Protein AF-A0AB36Z907-F1 (afdb_monomer_lite)

Secondary structure (DSSP, 8-state):
-PPP-PPP------B-TTSSB--TT-TTTTSPPPGGGGG----GGGGHHHHHHHHHHHHHHHHHS-------HHHHTGGGSS--

Sequence (84 aa):
MTDYARPAVADRVFIGEDGRPIPYGTRWQGESPPDESYSVTSDLERFQPLHTVADALLEHLERTYDVTVEDDPALASRDEAEIS

pLDDT: mean 84.4, std 13.63, range [38.22, 96.5]

Foldseek 3Di:
DDDQDFDDDDDDFDADPVRHTDPPPPPPPPDDDDPVVVVDPPPCVVCVSVVVRVVSVVVCPVVPDDDDDDDDVVVVVPVVPPPD

Structure (mmCIF, N/CA/C/O backbone):
data_AF-A0AB36Z907-F1
#
_entry.id   AF-A0AB36Z907-F1
#
loop_
_atom_site.group_PDB
_atom_site.id
_atom_site.type_symbol
_atom_site.label_atom_id
_atom_site.label_alt_id
_atom_site.label_comp_id
_atom_site.label_asym_id
_atom_site.label_entity_id
_atom_site.label_seq_id
_atom_site.pdbx_PDB_ins_code
_atom_site.Cartn_x
_atom_site.Cartn_y
_atom_site.Cartn_z
_atom_site.occupancy
_atom_site.B_iso_or_equiv
_atom_site.auth_seq_id
_atom_site.auth_comp_id
_atom_site.auth_asym_id
_atom_site.auth_atom_id
_atom_site.pdbx_PDB_model_num
ATOM 1 N N . MET A 1 1 ? 4.612 -11.048 -24.238 1.00 63.69 1 MET A N 1
ATOM 2 C CA . MET A 1 1 ? 4.619 -10.235 -23.006 1.00 63.69 1 MET A CA 1
ATOM 3 C C . MET A 1 1 ? 3.319 -10.520 -22.286 1.00 63.69 1 MET A C 1
ATOM 5 O O . MET A 1 1 ? 2.295 -10.573 -22.953 1.00 63.69 1 MET A O 1
ATOM 9 N N . THR A 1 2 ? 3.376 -10.812 -20.992 1.00 81.50 2 THR A N 1
ATOM 10 C CA . THR A 1 2 ? 2.179 -11.064 -20.177 1.00 81.50 2 THR A CA 1
ATOM 11 C C . THR A 1 2 ? 1.833 -9.778 -19.459 1.00 81.50 2 THR A C 1
ATOM 13 O O . THR A 1 2 ? 2.740 -9.192 -18.872 1.00 81.50 2 THR A O 1
ATOM 16 N N . ASP A 1 3 ? 0.568 -9.368 -19.494 1.00 92.81 3 ASP A N 1
ATOM 17 C CA . ASP A 1 3 ? 0.093 -8.188 -18.771 1.00 92.81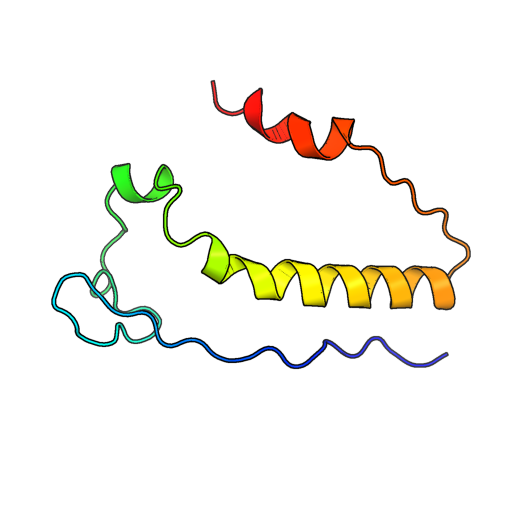 3 ASP A CA 1
ATOM 18 C C . ASP A 1 3 ? 0.377 -8.293 -17.266 1.00 92.81 3 ASP A C 1
ATOM 20 O O . ASP A 1 3 ? 0.501 -9.389 -16.705 1.00 92.81 3 ASP A O 1
ATOM 24 N N . TYR A 1 4 ? 0.494 -7.141 -16.605 1.00 95.06 4 TYR A N 1
ATOM 25 C CA . TYR A 1 4 ? 0.622 -7.092 -15.154 1.00 95.06 4 TYR A CA 1
ATOM 26 C C . TYR A 1 4 ? -0.627 -7.676 -14.482 1.00 95.06 4 TYR A C 1
ATOM 28 O O . TYR A 1 4 ? -1.755 -7.285 -14.787 1.00 95.06 4 TYR A O 1
ATOM 36 N N . ALA A 1 5 ? -0.415 -8.574 -13.520 1.00 95.06 5 ALA A N 1
ATOM 37 C CA . ALA A 1 5 ? -1.460 -9.115 -12.665 1.00 95.06 5 ALA A CA 1
ATOM 38 C C . ALA A 1 5 ? -1.152 -8.749 -11.212 1.00 95.06 5 ALA A C 1
ATOM 40 O O . ALA A 1 5 ? -0.144 -9.183 -10.655 1.00 95.06 5 ALA A O 1
ATOM 41 N N . ARG A 1 6 ? -2.034 -7.957 -10.596 1.00 94.69 6 ARG A N 1
ATOM 42 C CA . ARG A 1 6 ? -1.886 -7.556 -9.195 1.00 94.69 6 ARG A CA 1
ATOM 43 C C . ARG A 1 6 ? -1.976 -8.785 -8.278 1.00 94.69 6 ARG A C 1
ATOM 45 O O . ARG A 1 6 ? -2.968 -9.514 -8.377 1.00 94.69 6 ARG A O 1
ATOM 52 N N . PRO A 1 7 ? -1.019 -8.990 -7.355 1.00 96.38 7 PRO A N 1
ATOM 53 C CA . PRO A 1 7 ? -1.115 -10.051 -6.362 1.00 96.38 7 PRO A CA 1
ATOM 54 C C . PRO A 1 7 ? -2.384 -9.921 -5.521 1.00 96.38 7 PRO A C 1
ATOM 56 O O . PRO A 1 7 ? -2.786 -8.819 -5.135 1.00 96.38 7 PRO A O 1
ATOM 59 N N . ALA A 1 8 ? -2.997 -11.057 -5.197 1.00 95.25 8 ALA A N 1
ATOM 60 C CA . ALA A 1 8 ? -4.027 -11.090 -4.173 1.00 95.25 8 ALA A CA 1
ATOM 61 C C . ALA A 1 8 ? -3.390 -10.775 -2.812 1.00 95.25 8 ALA A C 1
ATOM 63 O O . ALA A 1 8 ? -2.343 -11.320 -2.467 1.00 95.25 8 ALA A O 1
ATOM 64 N N . VAL A 1 9 ? -4.039 -9.910 -2.037 1.00 91.75 9 VAL A N 1
ATOM 65 C CA . VAL A 1 9 ? -3.630 -9.576 -0.671 1.00 91.75 9 VAL A CA 1
ATOM 66 C C . VAL A 1 9 ? -4.750 -9.934 0.290 1.00 91.75 9 VAL A C 1
ATOM 68 O O . VAL A 1 9 ? -5.921 -9.913 -0.083 1.00 91.75 9 VAL A O 1
ATOM 71 N N . ALA A 1 10 ? -4.390 -10.303 1.517 1.00 86.88 10 ALA A N 1
ATOM 72 C CA . ALA A 1 10 ? -5.371 -10.697 2.514 1.00 86.88 10 ALA A CA 1
ATOM 73 C C . ALA A 1 10 ? -6.210 -9.493 2.960 1.00 86.88 10 ALA A C 1
ATOM 75 O O . ALA A 1 10 ? -5.659 -8.477 3.397 1.00 86.88 10 ALA A O 1
ATOM 76 N N . ASP A 1 11 ? -7.532 -9.646 2.914 1.00 83.25 11 ASP A N 1
ATOM 77 C CA . ASP A 1 11 ? -8.445 -8.709 3.557 1.00 83.25 11 ASP A CA 1
ATOM 78 C C . ASP A 1 11 ? -8.231 -8.744 5.073 1.00 83.25 11 ASP A C 1
ATOM 80 O O . ASP A 1 11 ? -8.130 -9.812 5.687 1.00 83.25 11 ASP A O 1
ATOM 84 N N . ARG A 1 12 ? -8.157 -7.562 5.688 1.00 83.75 12 ARG A N 1
ATOM 85 C CA . ARG A 1 12 ? -7.998 -7.412 7.136 1.00 83.75 12 ARG A CA 1
ATOM 86 C C . ARG A 1 12 ? -9.253 -6.819 7.750 1.00 83.75 12 ARG A C 1
ATOM 88 O O . ARG A 1 12 ? -9.811 -5.847 7.249 1.00 83.75 12 ARG A O 1
ATOM 95 N N . VAL A 1 13 ? -9.658 -7.397 8.876 1.00 87.75 13 VAL A N 1
ATOM 96 C CA . VAL A 1 13 ? -10.691 -6.831 9.742 1.00 87.75 13 VAL A CA 1
ATOM 97 C C . VAL A 1 13 ? -9.998 -5.948 10.772 1.00 87.75 13 VAL A C 1
ATOM 99 O O . VAL A 1 13 ? -9.196 -6.437 11.564 1.00 87.75 13 VAL A O 1
ATOM 102 N N . PHE A 1 14 ? -10.306 -4.655 10.756 1.00 85.50 14 PHE A N 1
ATOM 103 C CA . PHE A 1 14 ? -9.807 -3.711 11.753 1.00 85.50 14 PHE A CA 1
ATOM 104 C C . PHE A 1 14 ? -10.727 -3.713 12.966 1.00 85.50 14 PHE A C 1
ATOM 106 O O . PHE A 1 14 ? -11.948 -3.673 12.815 1.00 85.50 14 PHE A O 1
ATOM 113 N N . ILE A 1 15 ? -10.143 -3.768 14.158 1.00 88.81 15 ILE A N 1
ATOM 114 C CA . ILE A 1 15 ? -10.877 -3.775 15.422 1.00 88.81 15 ILE A CA 1
ATOM 115 C C . ILE A 1 15 ? -10.748 -2.392 16.059 1.00 88.81 15 ILE A C 1
ATOM 117 O O . ILE A 1 15 ? -9.652 -1.844 16.140 1.00 88.81 15 ILE A O 1
ATOM 121 N N . GLY A 1 16 ? -11.876 -1.809 16.453 1.00 86.44 16 GLY A N 1
ATOM 122 C CA . GLY A 1 16 ? -11.922 -0.536 17.155 1.00 86.44 16 GLY A CA 1
ATOM 123 C C . GLY A 1 16 ? -11.535 -0.662 18.621 1.00 86.44 16 GLY A C 1
ATOM 124 O O . GLY A 1 16 ? -11.396 -1.755 19.166 1.00 86.44 16 GLY A O 1
ATOM 125 N N . GLU A 1 17 ? -11.406 0.485 19.279 1.00 85.81 17 GLU A N 1
ATOM 126 C CA . GLU A 1 17 ? -11.072 0.571 20.707 1.00 85.81 17 GLU A CA 1
ATOM 127 C C . GLU A 1 17 ? -12.119 -0.110 21.602 1.00 85.81 17 GLU A C 1
ATOM 129 O O . GLU A 1 17 ? -11.810 -0.574 22.695 1.00 85.81 17 GLU A O 1
ATOM 134 N N . ASP A 1 18 ? -13.357 -0.230 21.117 1.00 89.06 18 ASP A N 1
ATOM 135 C CA . ASP A 1 18 ? -14.450 -0.937 21.782 1.00 89.06 18 ASP A CA 1
ATOM 136 C C . ASP A 1 18 ? -14.408 -2.466 21.581 1.00 89.06 18 ASP A C 1
ATOM 138 O O . ASP A 1 18 ? -15.320 -3.178 22.010 1.00 89.06 18 ASP A O 1
ATOM 142 N N . GLY A 1 19 ? -13.367 -2.979 20.917 1.00 91.25 19 GLY A N 1
ATOM 143 C CA . GLY A 1 19 ? -13.184 -4.395 20.616 1.00 91.25 19 GLY A CA 1
ATOM 144 C C . GLY A 1 19 ? -14.068 -4.914 19.481 1.00 91.25 19 GLY A C 1
ATOM 145 O O . GLY A 1 19 ? -14.119 -6.128 19.264 1.00 91.25 19 GLY A O 1
ATOM 146 N N . ARG A 1 20 ? -14.777 -4.042 18.750 1.00 92.50 20 ARG A N 1
ATOM 147 C CA . ARG A 1 20 ? -15.663 -4.450 17.652 1.00 92.50 20 ARG A CA 1
ATOM 148 C C . ARG A 1 20 ? -15.017 -4.239 16.282 1.00 92.50 20 ARG A C 1
ATOM 150 O O . ARG A 1 20 ? -14.238 -3.304 16.108 1.00 92.50 20 ARG A O 1
ATOM 157 N N . PRO A 1 21 ? -15.354 -5.071 15.280 1.00 92.50 21 PRO A N 1
ATOM 158 C CA . PRO A 1 21 ? -14.975 -4.810 13.899 1.00 92.50 21 PRO A CA 1
ATOM 159 C C . PRO A 1 21 ? -15.456 -3.437 13.434 1.00 92.50 21 PRO A C 1
ATOM 161 O O . PRO A 1 21 ? -16.602 -3.068 13.686 1.00 92.50 21 PRO A O 1
ATOM 164 N N . ILE A 1 22 ? -14.600 -2.725 12.709 1.00 90.06 22 ILE A N 1
ATOM 165 C CA . ILE A 1 22 ? -14.931 -1.482 12.018 1.00 90.06 22 ILE A CA 1
ATOM 166 C C . ILE A 1 22 ? -15.247 -1.829 10.559 1.00 90.06 22 ILE A C 1
ATOM 168 O O . ILE A 1 22 ? -14.330 -2.185 9.810 1.00 90.06 22 ILE A O 1
ATOM 172 N N . PRO A 1 23 ? -16.514 -1.737 10.120 1.00 89.31 23 PRO A N 1
ATOM 173 C CA . PRO A 1 23 ? -16.842 -1.871 8.711 1.00 89.31 23 PRO A CA 1
ATOM 174 C C . PRO A 1 23 ? -16.144 -0.807 7.859 1.00 89.31 23 PRO A C 1
ATOM 176 O O . PRO A 1 23 ? -15.885 0.323 8.287 1.00 89.31 23 PRO A O 1
ATOM 179 N N . TYR A 1 24 ? -15.845 -1.172 6.616 1.00 84.62 24 TYR A N 1
ATOM 180 C CA . TYR A 1 24 ? -15.203 -0.259 5.681 1.00 84.62 24 TYR A CA 1
ATOM 181 C C . TYR A 1 24 ? -16.038 1.016 5.492 1.00 84.62 24 TYR A C 1
ATOM 183 O O . TYR A 1 24 ? -17.242 0.951 5.251 1.00 84.62 24 TYR A O 1
ATOM 191 N N . GLY A 1 25 ? -15.390 2.177 5.613 1.00 85.38 25 GLY A N 1
ATOM 192 C CA . GLY A 1 25 ? -16.023 3.487 5.445 1.00 85.38 25 GLY A CA 1
ATOM 193 C C .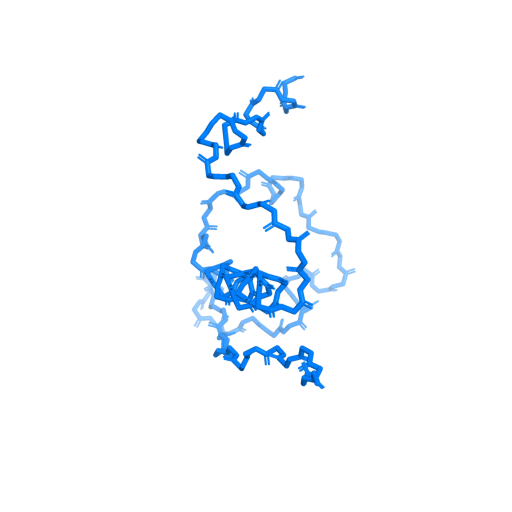 GLY A 1 25 ? -16.882 3.963 6.621 1.00 85.38 25 GLY A C 1
ATOM 194 O O . GLY A 1 25 ? -17.361 5.091 6.585 1.00 85.38 25 GLY A O 1
ATOM 195 N N . THR A 1 26 ? -17.064 3.166 7.680 1.00 89.62 26 THR A N 1
ATOM 196 C CA . THR A 1 26 ? -17.987 3.526 8.774 1.00 89.62 26 THR A CA 1
ATOM 197 C C . THR A 1 26 ? -17.295 4.016 10.039 1.00 89.62 26 THR A C 1
ATOM 199 O O . THR A 1 26 ? -17.984 4.350 10.999 1.00 89.62 26 THR A O 1
ATOM 202 N N . ARG A 1 27 ? -15.954 4.077 10.074 1.00 87.31 27 ARG A N 1
ATOM 203 C CA . ARG A 1 27 ? -15.195 4.491 11.273 1.00 87.31 27 ARG A CA 1
ATOM 204 C C . ARG A 1 27 ? -15.687 5.824 11.845 1.00 87.31 27 ARG A C 1
ATOM 206 O O . ARG A 1 27 ? -15.824 5.946 13.054 1.00 87.31 27 ARG A O 1
ATOM 213 N N . TRP A 1 28 ? -15.977 6.777 10.964 1.00 89.06 28 TRP A N 1
ATOM 214 C CA . TRP A 1 28 ? -16.394 8.135 11.320 1.00 89.06 28 TRP A CA 1
ATOM 215 C C . TRP A 1 28 ? -17.873 8.401 11.021 1.00 89.06 28 TRP A C 1
ATOM 217 O O . TRP A 1 28 ? -18.302 9.542 11.016 1.00 89.06 28 TRP A O 1
ATOM 227 N N . GLN A 1 29 ? -18.664 7.357 10.743 1.00 89.12 29 GLN A N 1
ATOM 228 C CA . GLN A 1 29 ? -20.114 7.461 10.512 1.00 89.12 29 GLN A CA 1
ATOM 229 C C . GLN A 1 29 ? -20.538 8.494 9.447 1.00 89.12 29 GLN A C 1
ATOM 231 O O . GLN A 1 29 ? -21.618 9.074 9.523 1.00 89.12 29 GLN A O 1
ATOM 236 N N . GLY A 1 30 ? -19.699 8.708 8.428 1.00 85.00 30 GLY A N 1
ATOM 237 C CA . GLY A 1 30 ? -19.943 9.694 7.369 1.00 85.00 30 GLY A CA 1
ATOM 238 C C . GLY A 1 30 ? -19.456 11.112 7.688 1.00 85.00 30 GLY A C 1
ATOM 239 O O . GLY A 1 30 ? -19.579 11.987 6.834 1.00 85.00 30 GLY A O 1
ATOM 240 N N . GLU A 1 31 ? -18.881 11.337 8.867 1.00 90.50 31 GLU A N 1
ATOM 241 C CA . GLU A 1 31 ? -18.176 12.568 9.219 1.00 90.50 31 GLU A CA 1
ATOM 242 C C . GLU A 1 31 ? -16.703 12.514 8.784 1.00 90.50 31 GLU A C 1
ATOM 244 O O . GLU A 1 31 ? -16.155 11.457 8.448 1.00 90.50 31 GLU A O 1
ATOM 249 N N . SER A 1 32 ? -16.052 13.677 8.782 1.00 87.12 32 SER A N 1
ATOM 250 C CA . SER A 1 32 ? -14.611 13.764 8.552 1.00 87.12 32 SER A CA 1
ATOM 251 C C . SER A 1 32 ? -13.839 13.187 9.747 1.00 87.12 32 SER A C 1
ATOM 253 O O . SER A 1 32 ? -14.252 13.396 10.888 1.00 87.12 32 SER A O 1
ATOM 255 N N . PRO A 1 33 ? -12.700 12.505 9.519 1.00 88.38 33 PRO A N 1
ATOM 256 C CA . PRO A 1 33 ? -11.778 12.163 10.598 1.00 88.38 33 PRO A CA 1
ATOM 257 C C . PRO A 1 33 ? -11.375 13.418 11.396 1.00 88.38 33 PRO A C 1
ATOM 259 O O . PRO A 1 33 ? -11.154 14.458 10.770 1.00 88.38 33 PRO A O 1
ATOM 262 N N . PRO A 1 34 ? -11.229 13.335 12.731 1.00 88.75 34 PRO A N 1
ATOM 263 C CA . PRO A 1 34 ? -10.618 14.395 13.533 1.00 88.75 34 PRO A CA 1
ATOM 264 C C . PRO A 1 34 ? -9.209 14.736 13.037 1.00 88.75 34 PRO A C 1
ATOM 266 O O . PRO A 1 34 ? -8.492 13.839 12.589 1.00 88.75 34 PRO A O 1
ATOM 269 N N . ASP A 1 35 ? -8.783 15.993 13.178 1.00 87.69 35 ASP A N 1
ATOM 270 C CA . ASP A 1 35 ? -7.474 16.461 12.691 1.00 87.69 35 ASP A CA 1
ATOM 271 C C . ASP A 1 35 ? -6.311 15.621 13.241 1.00 87.69 35 ASP A C 1
ATOM 273 O O . ASP A 1 35 ? -5.407 15.243 12.496 1.00 87.69 35 ASP A O 1
ATOM 277 N N . GLU A 1 36 ? -6.371 15.232 14.519 1.00 84.19 36 GLU A N 1
ATOM 278 C CA . GLU A 1 36 ? -5.346 14.383 15.134 1.00 84.19 36 GLU A CA 1
ATOM 279 C C . GLU A 1 36 ? -5.174 13.023 14.440 1.00 84.19 36 GLU A C 1
ATOM 281 O O . GLU A 1 36 ? -4.090 12.448 14.492 1.00 84.19 36 GLU A O 1
ATOM 286 N N . SER A 1 37 ? -6.202 12.527 13.739 1.00 83.19 37 SER A N 1
ATOM 287 C CA . SER A 1 37 ? -6.164 11.233 13.046 1.00 83.19 37 SER A CA 1
ATOM 288 C C . SER A 1 37 ? -5.214 11.221 11.848 1.00 83.19 37 SER A C 1
ATOM 290 O O . SER A 1 37 ? -4.787 10.143 11.435 1.00 83.19 37 SER A O 1
ATOM 292 N N . TYR A 1 38 ? -4.865 12.387 11.295 1.00 78.56 38 TYR A N 1
ATOM 293 C CA . TYR A 1 38 ? -3.929 12.499 10.171 1.00 78.56 38 TYR A CA 1
ATOM 294 C C . TYR A 1 38 ? -2.457 12.413 10.590 1.00 78.56 38 TYR A C 1
ATOM 296 O O . TYR A 1 38 ? -1.601 12.195 9.738 1.00 78.56 38 TYR A O 1
ATOM 304 N N . SER A 1 39 ? -2.172 12.507 11.890 1.00 80.00 39 SER A N 1
ATOM 305 C CA . SER A 1 39 ? -0.816 12.406 12.446 1.00 80.00 39 SER A CA 1
ATOM 306 C C . SER A 1 39 ? -0.577 11.095 13.202 1.00 80.00 39 SER A C 1
ATOM 308 O O . SER A 1 39 ? 0.456 10.925 13.849 1.00 80.00 39 SER A O 1
ATOM 310 N N . VAL A 1 40 ? -1.530 10.157 13.153 1.00 77.56 40 VAL A N 1
ATOM 311 C CA . VAL A 1 40 ? -1.427 8.869 13.847 1.00 77.56 40 VAL A CA 1
ATOM 312 C C . VAL A 1 40 ? -0.506 7.920 13.081 1.00 77.56 40 VAL A C 1
ATOM 314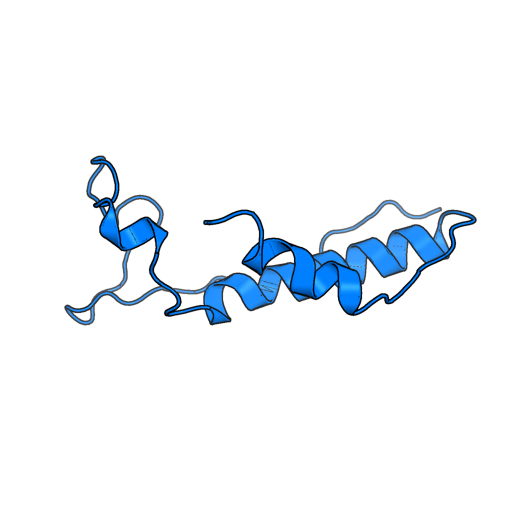 O O . VAL A 1 40 ? -0.795 7.520 11.955 1.00 77.56 40 VAL A O 1
ATOM 317 N N . THR A 1 41 ? 0.571 7.497 13.742 1.00 78.38 41 THR A N 1
ATOM 318 C CA . THR A 1 41 ? 1.546 6.509 13.251 1.00 78.38 41 THR A CA 1
ATOM 319 C C . THR A 1 41 ? 1.325 5.108 13.839 1.00 78.38 41 THR A C 1
ATOM 321 O O . THR A 1 41 ? 2.234 4.280 13.840 1.00 78.38 41 THR A O 1
ATOM 324 N N . SER A 1 42 ? 0.126 4.822 14.357 1.00 79.94 42 SER A N 1
ATOM 325 C CA . SER A 1 42 ? -0.272 3.478 14.792 1.00 79.94 42 SER A CA 1
ATOM 326 C C . SER A 1 42 ? -0.818 2.640 13.632 1.00 79.94 42 SER A C 1
ATOM 328 O O . SER A 1 42 ? -1.170 3.160 12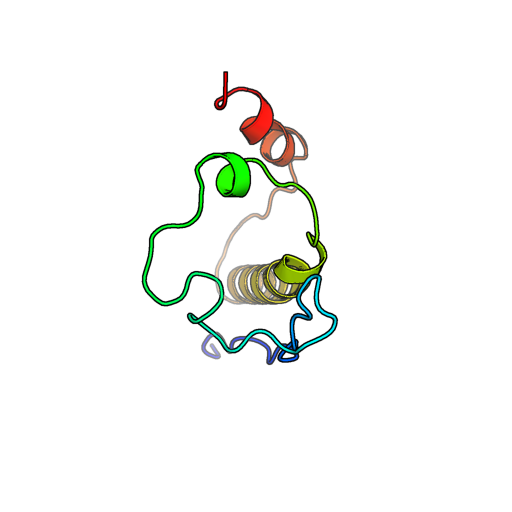.570 1.00 79.94 42 SER A O 1
ATOM 330 N N . ASP A 1 43 ? -0.894 1.324 13.849 1.00 78.62 43 ASP A N 1
ATOM 331 C CA . ASP A 1 43 ? -1.499 0.355 12.925 1.00 78.62 43 ASP A CA 1
ATOM 332 C C . ASP A 1 43 ? -0.856 0.346 11.525 1.00 78.62 43 ASP A C 1
ATOM 334 O O . ASP A 1 43 ? -1.520 0.082 10.516 1.00 78.62 43 ASP A O 1
ATOM 338 N N . LEU A 1 44 ? 0.444 0.656 11.435 1.00 83.69 44 LEU A N 1
ATOM 339 C CA . LEU A 1 44 ? 1.183 0.738 10.168 1.00 83.69 44 LEU A CA 1
ATOM 340 C C . LEU A 1 44 ? 1.189 -0.590 9.407 1.00 83.69 44 LEU A C 1
ATOM 342 O O . LEU A 1 44 ? 1.305 -0.607 8.180 1.00 83.69 44 LEU A O 1
ATOM 346 N N . GLU A 1 45 ? 0.986 -1.713 10.097 1.00 84.94 45 GLU A N 1
ATOM 347 C CA . GLU A 1 45 ? 0.840 -3.022 9.476 1.00 84.94 45 GLU A CA 1
ATOM 348 C C . GLU A 1 45 ? -0.332 -3.096 8.484 1.00 84.94 45 GLU A C 1
ATOM 350 O O . GLU A 1 45 ? -0.342 -3.973 7.617 1.00 84.94 45 GLU A O 1
ATOM 355 N N . ARG A 1 46 ? -1.295 -2.161 8.555 1.00 84.38 46 ARG A N 1
ATOM 356 C CA . ARG A 1 46 ? -2.375 -2.022 7.566 1.00 84.38 46 ARG A CA 1
ATOM 357 C C . ARG A 1 46 ? -1.863 -1.707 6.163 1.00 84.38 46 ARG A C 1
ATOM 359 O O . ARG A 1 46 ? -2.537 -2.029 5.188 1.00 84.38 46 ARG A O 1
ATOM 366 N N . PHE A 1 47 ? -0.678 -1.107 6.063 1.00 87.00 47 PHE A N 1
ATOM 367 C CA . PHE A 1 47 ? -0.048 -0.730 4.802 1.00 87.00 47 PHE A CA 1
ATOM 368 C C . PHE A 1 47 ? 0.915 -1.792 4.263 1.00 87.00 47 PHE A C 1
ATOM 370 O O . PHE A 1 47 ? 1.320 -1.700 3.110 1.00 87.00 47 PHE A O 1
ATOM 377 N N . GLN A 1 48 ? 1.224 -2.846 5.026 1.00 88.62 48 GLN A N 1
ATOM 378 C CA . GLN A 1 48 ? 2.113 -3.931 4.579 1.00 88.62 48 GLN A CA 1
ATOM 379 C C . GLN A 1 48 ? 1.724 -4.541 3.220 1.00 88.62 48 GLN A C 1
ATOM 381 O O . GLN A 1 48 ? 2.611 -4.744 2.392 1.00 88.62 48 GLN A O 1
ATOM 386 N N . PRO A 1 49 ? 0.429 -4.760 2.909 1.00 92.12 49 PRO A N 1
ATOM 387 C CA . PRO A 1 49 ? 0.031 -5.249 1.590 1.00 92.12 49 PRO A CA 1
ATOM 388 C C . PRO A 1 49 ? 0.417 -4.340 0.413 1.00 92.12 49 PRO A C 1
ATOM 390 O O . PRO A 1 49 ? 0.485 -4.822 -0.716 1.00 92.12 49 PRO A O 1
ATOM 393 N N . LEU A 1 50 ? 0.648 -3.040 0.641 1.00 92.50 50 LEU A N 1
ATOM 394 C CA . LEU A 1 50 ? 1.086 -2.122 -0.415 1.00 92.50 50 LEU A CA 1
ATOM 395 C C . LEU A 1 50 ? 2.489 -2.472 -0.903 1.00 92.50 50 LEU A C 1
ATOM 397 O O . LEU A 1 50 ? 2.704 -2.468 -2.111 1.00 92.50 50 LEU A O 1
ATOM 401 N N . HIS A 1 51 ? 3.395 -2.846 0.004 1.00 92.50 51 HIS A N 1
ATOM 402 C CA . HIS A 1 51 ? 4.748 -3.268 -0.360 1.00 92.50 51 HIS A CA 1
ATOM 403 C C . HIS A 1 51 ? 4.714 -4.510 -1.254 1.00 92.50 51 HIS A C 1
ATOM 405 O O . HIS A 1 51 ? 5.282 -4.491 -2.336 1.00 92.50 51 HIS A O 1
ATOM 411 N N . THR A 1 52 ? 3.915 -5.527 -0.907 1.00 94.69 52 THR A N 1
ATOM 412 C CA . THR A 1 52 ? 3.752 -6.731 -1.747 1.00 94.69 52 THR A CA 1
ATOM 413 C C . THR A 1 52 ? 3.292 -6.411 -3.172 1.00 94.69 52 THR A C 1
ATOM 415 O O . THR A 1 52 ? 3.716 -7.049 -4.133 1.00 94.69 52 THR A O 1
ATOM 418 N N . VAL A 1 53 ? 2.392 -5.438 -3.323 1.00 96.50 53 VAL A N 1
ATOM 419 C CA . VAL A 1 53 ? 1.908 -5.012 -4.642 1.00 96.50 53 VAL A CA 1
ATOM 420 C C . VAL A 1 53 ? 2.968 -4.196 -5.382 1.00 96.50 53 VAL A C 1
ATOM 422 O O . VAL A 1 53 ? 3.100 -4.357 -6.593 1.00 96.50 53 VAL A O 1
ATOM 425 N N . ALA A 1 54 ? 3.700 -3.330 -4.679 1.00 94.81 54 ALA A N 1
ATOM 426 C CA . ALA A 1 54 ? 4.777 -2.532 -5.253 1.00 94.81 54 ALA A CA 1
ATOM 427 C C . ALA A 1 54 ? 5.908 -3.425 -5.782 1.00 94.81 54 ALA A C 1
ATOM 429 O O . ALA A 1 54 ? 6.297 -3.273 -6.936 1.00 94.81 54 ALA A O 1
ATOM 430 N N . ASP A 1 55 ? 6.342 -4.413 -4.999 1.00 94.56 55 ASP A N 1
ATOM 431 C CA . ASP A 1 55 ? 7.396 -5.357 -5.384 1.00 94.56 55 ASP A CA 1
ATOM 432 C C . ASP A 1 55 ? 7.016 -6.130 -6.657 1.00 94.56 55 ASP A C 1
ATOM 434 O O . ASP A 1 55 ? 7.791 -6.205 -7.608 1.00 94.56 55 ASP A O 1
ATOM 438 N N . ALA A 1 56 ? 5.780 -6.637 -6.728 1.00 96.50 56 ALA A N 1
ATOM 439 C CA . ALA A 1 56 ? 5.293 -7.352 -7.910 1.00 96.50 56 ALA A CA 1
ATOM 440 C C . ALA A 1 56 ? 5.178 -6.453 -9.152 1.00 96.50 56 ALA A C 1
ATOM 442 O O . ALA A 1 56 ? 5.328 -6.920 -10.285 1.00 96.50 56 ALA A O 1
ATOM 443 N N . LEU A 1 57 ? 4.880 -5.166 -8.958 1.00 95.75 57 LEU A N 1
ATOM 444 C CA . LEU A 1 57 ? 4.858 -4.199 -10.046 1.00 95.75 57 LEU A CA 1
ATOM 445 C C . LEU A 1 57 ? 6.276 -3.909 -10.551 1.00 95.75 57 LEU A C 1
ATOM 447 O O . LEU A 1 57 ? 6.478 -3.912 -11.764 1.00 95.75 57 LEU A O 1
ATOM 451 N N . LEU A 1 58 ? 7.241 -3.700 -9.651 1.00 94.62 58 LEU A N 1
ATOM 452 C CA . LEU A 1 58 ? 8.649 -3.499 -10.007 1.00 94.62 58 LEU A CA 1
ATOM 453 C C . LEU A 1 58 ? 9.196 -4.703 -10.781 1.00 94.62 58 LEU A C 1
ATOM 455 O O . LEU A 1 58 ? 9.692 -4.528 -11.892 1.00 94.62 58 LEU A O 1
ATOM 459 N N . GLU A 1 59 ? 8.971 -5.922 -10.281 1.00 94.56 59 GLU A N 1
ATOM 460 C CA . GLU A 1 59 ? 9.366 -7.162 -10.965 1.00 94.56 59 GLU A CA 1
ATOM 461 C C . GLU A 1 59 ? 8.759 -7.249 -12.376 1.00 94.56 59 GLU A C 1
ATOM 463 O O . GLU A 1 59 ? 9.424 -7.615 -13.351 1.00 94.56 59 GLU A O 1
ATOM 468 N N . HIS A 1 60 ? 7.477 -6.893 -12.516 1.00 95.62 60 HIS A N 1
ATOM 469 C CA . HIS A 1 60 ? 6.833 -6.872 -13.821 1.00 95.62 60 HIS A CA 1
ATOM 470 C C . HIS A 1 60 ? 7.495 -5.861 -14.762 1.00 95.62 60 HIS A C 1
ATOM 472 O O . HIS A 1 60 ? 7.723 -6.200 -15.925 1.00 95.62 60 HIS A O 1
ATOM 478 N N . LEU A 1 61 ? 7.790 -4.649 -14.292 1.00 95.44 61 LEU A N 1
ATOM 479 C CA . LEU A 1 61 ? 8.405 -3.603 -15.106 1.00 95.44 61 LEU A CA 1
ATOM 480 C C . LEU A 1 61 ? 9.813 -4.003 -15.559 1.00 95.44 61 LEU A C 1
ATOM 482 O O . LEU A 1 61 ? 10.076 -3.951 -16.758 1.00 95.44 61 LEU A O 1
ATOM 486 N N . GLU A 1 62 ? 10.653 -4.491 -14.644 1.00 95.12 62 GLU A N 1
ATOM 487 C CA . GLU A 1 62 ? 12.010 -4.981 -14.931 1.00 95.12 62 GLU A CA 1
ATOM 488 C C . GLU A 1 62 ? 12.026 -6.093 -15.981 1.00 95.12 62 GLU A C 1
ATOM 490 O O . GLU A 1 62 ? 12.857 -6.117 -16.885 1.00 95.12 62 GLU A O 1
ATOM 495 N N . ARG A 1 63 ? 11.082 -7.034 -15.892 1.00 94.31 63 ARG A N 1
ATOM 496 C CA . ARG A 1 63 ? 11.008 -8.155 -16.838 1.00 94.31 63 ARG A CA 1
ATOM 497 C C . ARG A 1 63 ? 10.494 -7.731 -18.216 1.00 94.31 63 ARG A C 1
ATOM 499 O O . ARG A 1 63 ? 10.716 -8.430 -19.206 1.00 94.31 63 ARG A O 1
ATOM 506 N N . THR A 1 64 ? 9.699 -6.669 -18.269 1.00 96.06 64 THR A N 1
ATOM 507 C CA . THR A 1 64 ? 8.877 -6.326 -19.438 1.00 96.06 64 THR A CA 1
ATOM 508 C C . THR A 1 64 ? 9.501 -5.213 -20.273 1.00 96.06 64 THR A C 1
ATOM 510 O O . THR A 1 64 ? 9.292 -5.176 -21.487 1.00 96.06 64 THR A O 1
ATOM 513 N N . TYR A 1 65 ? 10.281 -4.342 -19.643 1.00 94.56 65 TYR A N 1
ATOM 514 C CA . TYR A 1 65 ? 10.880 -3.166 -20.254 1.00 94.56 65 TYR A CA 1
ATOM 515 C C . TYR A 1 65 ? 12.373 -3.099 -19.937 1.00 94.56 65 TYR A C 1
ATOM 517 O O . TYR A 1 65 ? 12.834 -3.648 -18.944 1.00 94.56 65 TYR A O 1
ATOM 525 N N . ASP A 1 66 ? 13.123 -2.399 -20.784 1.00 95.00 66 ASP A N 1
ATOM 526 C CA . ASP A 1 66 ? 14.527 -2.084 -20.521 1.00 95.00 66 ASP A CA 1
ATOM 527 C C . ASP A 1 66 ? 14.592 -0.896 -19.551 1.00 95.00 66 ASP A C 1
ATOM 529 O O . ASP A 1 66 ? 14.524 0.266 -19.959 1.00 95.00 66 ASP A O 1
ATOM 533 N N . VAL A 1 67 ? 14.584 -1.201 -18.253 1.00 94.12 67 VAL A N 1
ATOM 534 C CA . VAL A 1 67 ? 14.577 -0.223 -17.161 1.00 94.12 67 VAL A CA 1
ATOM 535 C C . VAL A 1 67 ? 15.676 -0.539 -16.153 1.00 94.12 67 VAL A C 1
ATOM 537 O O . VAL A 1 67 ? 16.010 -1.698 -15.918 1.00 94.12 67 VAL A O 1
ATOM 540 N N . THR A 1 68 ? 16.210 0.507 -15.527 1.00 91.75 68 THR A N 1
ATOM 541 C CA . THR A 1 68 ? 17.153 0.393 -14.411 1.00 91.75 68 THR A CA 1
ATOM 542 C C . THR A 1 68 ? 16.405 0.624 -13.109 1.00 91.75 68 THR A C 1
ATOM 544 O O . THR A 1 68 ? 15.677 1.609 -12.989 1.00 91.75 68 THR A O 1
ATOM 547 N N . VAL A 1 69 ? 16.606 -0.260 -12.134 1.00 89.31 69 VAL A N 1
ATOM 548 C CA . VAL A 1 69 ? 16.086 -0.092 -10.775 1.00 89.31 69 VAL A CA 1
ATOM 549 C C . VAL A 1 69 ? 17.207 0.368 -9.860 1.00 89.31 69 VAL A C 1
ATOM 551 O O . VAL A 1 69 ? 18.287 -0.223 -9.828 1.00 89.31 69 VAL A O 1
ATOM 554 N N . GLU A 1 70 ? 16.942 1.455 -9.144 1.00 90.06 70 GLU A N 1
ATOM 555 C CA . GLU A 1 70 ? 17.861 2.071 -8.196 1.00 90.06 70 GLU A CA 1
ATOM 556 C C . GLU A 1 70 ? 17.244 1.991 -6.799 1.00 90.06 70 GLU A C 1
ATOM 558 O O . GLU A 1 70 ? 16.199 2.585 -6.534 1.00 90.06 70 GLU A O 1
ATOM 563 N N . ASP A 1 71 ? 17.893 1.238 -5.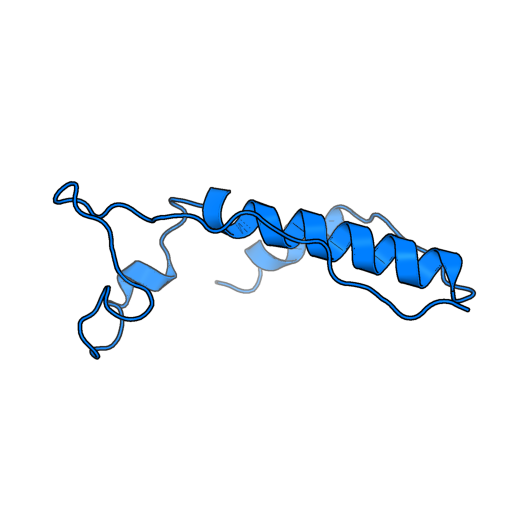911 1.00 85.69 71 ASP A N 1
ATOM 564 C CA . ASP A 1 71 ? 17.579 1.228 -4.483 1.00 85.69 71 ASP A CA 1
ATOM 565 C C . ASP A 1 71 ? 18.400 2.337 -3.816 1.00 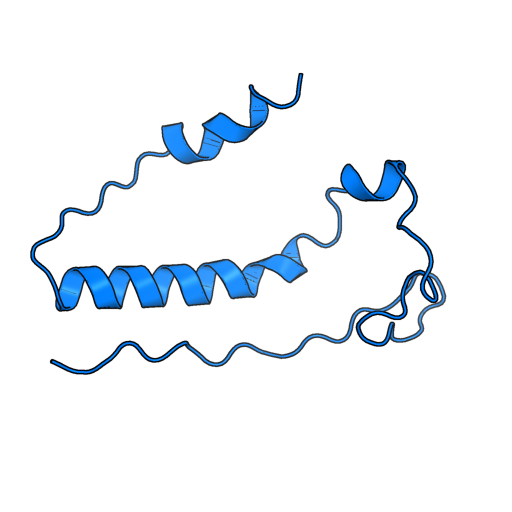85.69 71 ASP A C 1
ATOM 567 O O . ASP A 1 71 ? 19.580 2.159 -3.493 1.00 85.69 71 ASP A O 1
ATOM 571 N N . ASP A 1 72 ? 17.800 3.525 -3.719 1.00 87.19 72 ASP A N 1
ATOM 572 C CA . ASP A 1 72 ? 18.400 4.667 -3.037 1.00 87.19 72 ASP A CA 1
ATOM 573 C C . ASP A 1 72 ? 17.701 4.908 -1.688 1.00 87.19 72 ASP A C 1
ATOM 575 O O . ASP A 1 72 ? 16.597 5.468 -1.647 1.00 87.19 72 ASP A O 1
ATOM 579 N N . PRO A 1 73 ? 18.338 4.554 -0.556 1.00 79.44 73 PRO A N 1
ATOM 580 C CA . PRO A 1 73 ? 17.769 4.791 0.765 1.00 79.44 73 PRO A CA 1
ATOM 581 C C . PRO A 1 73 ? 17.554 6.283 1.065 1.00 79.44 73 PRO A C 1
ATOM 583 O O . PRO A 1 73 ? 16.726 6.610 1.914 1.00 79.44 73 PRO A O 1
ATOM 586 N N . ALA A 1 74 ? 18.232 7.204 0.366 1.00 81.75 74 ALA A N 1
ATOM 587 C CA . ALA A 1 74 ? 17.991 8.638 0.514 1.00 81.75 74 ALA A CA 1
ATOM 588 C C . ALA A 1 74 ? 16.596 9.056 0.014 1.00 81.75 74 ALA A C 1
ATOM 590 O O . ALA A 1 74 ? 16.040 10.038 0.512 1.00 81.75 74 ALA A O 1
ATOM 591 N N . LEU A 1 75 ? 15.998 8.304 -0.919 1.00 73.94 75 LEU A N 1
ATOM 592 C CA . LEU A 1 75 ? 14.625 8.539 -1.374 1.00 73.94 75 LEU A CA 1
ATOM 593 C C . LEU A 1 75 ? 13.593 8.154 -0.309 1.00 73.94 75 LEU A C 1
ATOM 595 O O . LEU A 1 75 ? 12.562 8.812 -0.210 1.00 73.94 75 LEU A O 1
ATOM 599 N N . ALA A 1 76 ? 13.884 7.155 0.528 1.00 68.50 76 ALA A N 1
ATOM 600 C CA . ALA A 1 76 ? 13.001 6.746 1.622 1.00 68.50 76 ALA A CA 1
ATOM 601 C C . ALA A 1 76 ? 12.953 7.769 2.774 1.00 68.50 76 ALA A C 1
ATOM 603 O O . ALA A 1 76 ? 11.984 7.811 3.524 1.00 68.50 76 ALA A O 1
ATOM 604 N N . SER A 1 77 ? 13.987 8.603 2.927 1.00 62.88 77 SER A N 1
ATOM 605 C CA . SER A 1 77 ? 14.087 9.601 4.006 1.00 62.88 77 SER A CA 1
ATOM 606 C C . SER A 1 77 ? 13.530 10.982 3.638 1.00 62.88 77 SER A C 1
ATOM 608 O O . SER A 1 77 ? 13.499 11.876 4.483 1.00 62.88 77 SER A O 1
ATOM 610 N N . ARG A 1 78 ? 13.119 11.195 2.382 1.00 53.81 78 ARG A N 1
ATOM 611 C CA . ARG A 1 78 ? 12.758 12.526 1.873 1.00 53.81 78 ARG A CA 1
ATOM 612 C C . ARG A 1 78 ? 11.416 13.055 2.412 1.00 53.81 78 ARG A C 1
ATOM 614 O O . ARG A 1 78 ? 11.234 14.269 2.450 1.00 53.81 78 ARG A O 1
ATOM 621 N N . ASP A 1 79 ? 10.538 12.181 2.904 1.00 51.50 79 ASP A N 1
ATOM 622 C CA . ASP A 1 79 ? 9.225 12.563 3.449 1.00 51.50 79 ASP A CA 1
ATOM 623 C C . ASP A 1 79 ? 9.283 13.204 4.853 1.00 51.50 79 ASP A C 1
ATOM 625 O O . ASP A 1 79 ? 8.342 13.889 5.247 1.00 51.50 79 ASP A O 1
ATOM 629 N N . GLU A 1 80 ? 10.383 13.073 5.608 1.00 49.06 80 GLU A N 1
ATOM 630 C CA . GLU A 1 80 ? 10.479 13.692 6.946 1.00 49.06 80 GLU A CA 1
ATOM 631 C C . GLU A 1 80 ? 10.762 15.207 6.903 1.00 49.06 80 GLU A C 1
ATOM 633 O O . GLU A 1 80 ? 10.540 15.906 7.891 1.00 49.06 80 GLU A O 1
ATOM 638 N N . ALA A 1 81 ? 11.233 15.740 5.769 1.00 41.41 81 ALA A N 1
ATOM 639 C CA . ALA A 1 81 ? 11.662 17.137 5.649 1.00 41.41 81 ALA A CA 1
ATOM 640 C C . ALA A 1 81 ? 10.600 18.091 5.065 1.00 41.41 81 ALA A C 1
ATOM 642 O O . ALA A 1 81 ? 10.744 19.304 5.212 1.00 41.41 81 ALA A O 1
ATOM 643 N N . GLU A 1 82 ? 9.544 17.582 4.417 1.00 41.69 82 GLU A N 1
ATOM 644 C CA . GLU A 1 82 ? 8.498 18.406 3.776 1.00 41.69 82 GLU A CA 1
ATOM 645 C C . GLU A 1 82 ? 7.214 18.562 4.632 1.00 41.69 82 GLU A C 1
ATOM 647 O O . GLU A 1 82 ? 6.276 19.232 4.206 1.00 41.69 82 GLU A O 1
ATOM 652 N N . ILE A 1 83 ? 7.177 18.013 5.859 1.00 43.53 83 ILE A N 1
ATOM 653 C CA . ILE A 1 83 ? 6.039 18.117 6.809 1.00 43.53 83 ILE A CA 1
ATOM 654 C C . ILE A 1 83 ? 6.338 19.106 7.969 1.00 43.53 83 ILE A C 1
ATOM 656 O O . ILE A 1 83 ? 5.725 19.033 9.033 1.00 43.53 83 ILE A O 1
ATOM 660 N N . SER A 1 84 ? 7.270 20.057 7.796 1.00 38.22 84 SER A N 1
ATOM 661 C CA . SER A 1 84 ? 7.535 21.122 8.789 1.00 38.22 84 SER A CA 1
ATOM 662 C C . SER A 1 84 ? 7.026 22.495 8.378 1.00 38.22 84 SER A C 1
ATOM 664 O O . SER A 1 84 ? 7.102 22.845 7.183 1.00 38.22 84 SER A O 1
#

Radius of gyration: 17.85 Å; chains: 1; bounding box: 38×32×45 Å